Protein AF-A0A4R6UT74-F1 (afdb_monomer)

Foldseek 3Di:
DDKDWPDWAADPVDLQKIKTKIWDDDPPVVVVVVDDIDIFIWIGEQPLIAGPPVSHGDPPVVSVVVHCVVPPPVCVVSHPDPPD

Nearest PDB structures (foldseek):
  6yuf-assembly1_C  TM=4.196E-01  e=6.505E+00  Schizosaccharomyces pombe 972h-
  7w1m-assembly1_B  TM=4.154E-01  e=6.114E+00  Homo sapiens

Solvent-accessible surface area (backbone atoms only — not comparable to full-atom values): 4899 Å² total; per-residue (Å²): 110,47,80,41,86,75,45,76,46,58,34,90,89,43,62,77,26,37,34,40,30,35,38,42,36,53,37,74,70,44,40,75,74,67,48,64,72,46,77,49,53,35,40,28,49,80,91,54,43,19,28,73,92,75,66,44,70,52,55,72,73,53,42,58,52,51,38,54,49,66,71,26,79,88,44,46,87,58,50,63,76,81,83,125

pLDDT: mean 87.59, std 9.93, range [44.0, 96.5]

Radius of gyration: 13.97 Å; Cα contacts (8 Å, |Δi|>4): 132; chains: 1; bounding box: 34×27×38 Å

Mean predicted aligned error: 5.18 Å

Sequence (84 aa):
MRLEIMKVSPDRLDPECLLVTLRHSPGWWARLFGAREIVVTYKGHTESWYVPPSFRPAPTDIVKFLNRIADSHEFAHLRPQKRY

Secondary structure (DSSP, 8-state):
-EEEEEEEEE-SS-TT-EEEEEEEEPPHHHHHTT---EEEEEEEETTEEEETTTTEEPPHHHHHHHHHHHTSSTTGGGS-----

Structure (mmCIF, N/CA/C/O backbone):
data_AF-A0A4R6UT74-F1
#
_entry.id   AF-A0A4R6UT74-F1
#
loop_
_atom_site.group_PDB
_atom_site.id
_atom_site.type_symbol
_atom_site.label_atom_id
_atom_site.label_alt_id
_atom_site.label_comp_id
_atom_site.label_asym_id
_atom_site.label_entity_id
_atom_site.label_seq_id
_atom_site.pdbx_PDB_ins_code
_atom_site.Cartn_x
_atom_site.Cartn_y
_atom_site.Cartn_z
_atom_site.occupancy
_atom_site.B_iso_or_equiv
_atom_site.auth_seq_id
_atom_site.auth_comp_id
_atom_site.auth_asym_id
_atom_site.auth_atom_id
_atom_site.pdbx_PDB_model_num
ATOM 1 N N . MET A 1 1 ? 9.990 -9.944 -5.339 1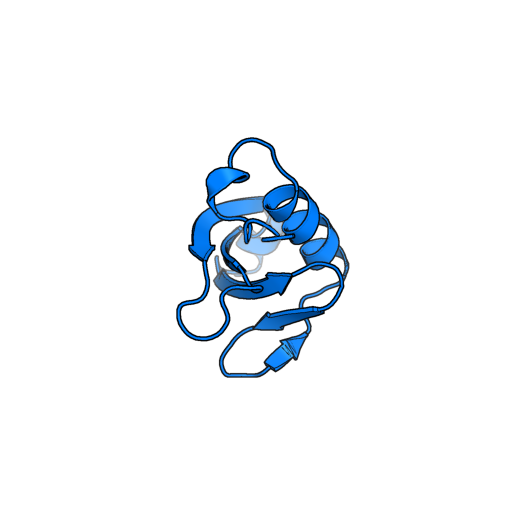.00 73.56 1 MET A N 1
ATOM 2 C CA . MET A 1 1 ? 9.639 -8.539 -5.638 1.00 73.56 1 MET A CA 1
ATOM 3 C C . MET A 1 1 ? 9.960 -7.721 -4.400 1.00 73.56 1 MET A C 1
ATOM 5 O O . MET A 1 1 ? 9.675 -8.209 -3.314 1.00 73.56 1 MET A O 1
ATOM 9 N N . ARG A 1 2 ? 10.602 -6.557 -4.532 1.00 85.06 2 ARG A N 1
ATOM 10 C CA . ARG A 1 2 ? 10.863 -5.657 -3.398 1.00 85.06 2 ARG A CA 1
ATOM 11 C C . ARG A 1 2 ? 9.834 -4.530 -3.432 1.00 85.06 2 ARG A C 1
ATOM 13 O O . ARG A 1 2 ? 9.592 -3.972 -4.499 1.00 85.06 2 ARG A O 1
ATOM 20 N N . LEU A 1 3 ? 9.235 -4.239 -2.283 1.00 89.75 3 LEU A N 1
ATOM 21 C CA . LEU A 1 3 ? 8.310 -3.126 -2.095 1.00 89.75 3 LEU A CA 1
ATOM 22 C C . LEU A 1 3 ? 9.015 -2.035 -1.297 1.00 89.75 3 LEU A C 1
ATOM 24 O O . LEU A 1 3 ? 9.649 -2.322 -0.281 1.00 89.75 3 LEU A O 1
ATOM 28 N N . GLU A 1 4 ? 8.904 -0.801 -1.762 1.00 91.81 4 GLU A N 1
ATOM 29 C CA . GLU A 1 4 ? 9.401 0.385 -1.071 1.00 91.81 4 GLU A CA 1
ATOM 30 C C . GLU A 1 4 ? 8.249 1.379 -0.913 1.00 91.81 4 GLU A C 1
ATOM 32 O O . GLU A 1 4 ? 7.530 1.669 -1.873 1.00 91.81 4 GLU A O 1
ATOM 37 N N . ILE A 1 5 ? 8.053 1.871 0.310 1.00 93.38 5 ILE A N 1
ATOM 38 C CA . ILE A 1 5 ? 7.034 2.876 0.612 1.00 93.38 5 ILE A CA 1
ATOM 39 C C . ILE A 1 5 ? 7.587 4.225 0.168 1.00 93.38 5 ILE A C 1
ATOM 41 O O . ILE A 1 5 ? 8.571 4.706 0.718 1.00 93.38 5 IL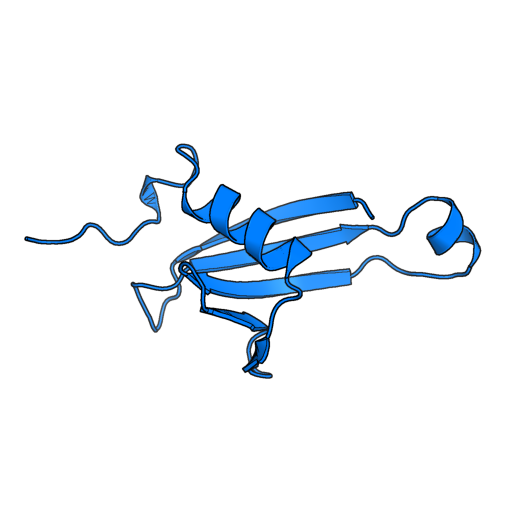E A O 1
ATOM 45 N N . MET A 1 6 ? 6.952 4.832 -0.831 1.00 93.88 6 MET A N 1
ATOM 46 C CA . MET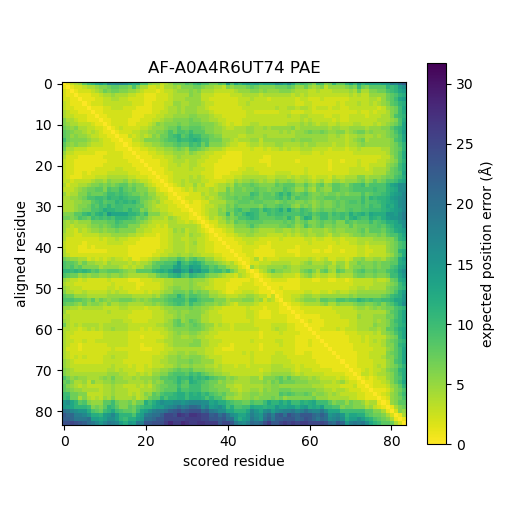 A 1 6 ? 7.360 6.140 -1.342 1.00 93.88 6 MET A CA 1
ATOM 47 C C . MET A 1 6 ? 6.659 7.282 -0.617 1.00 93.88 6 MET A C 1
ATOM 49 O O . MET A 1 6 ? 7.239 8.348 -0.422 1.00 93.88 6 MET A O 1
ATOM 53 N N . LYS A 1 7 ? 5.377 7.091 -0.297 1.00 94.00 7 LYS A N 1
ATOM 54 C CA . LYS A 1 7 ? 4.535 8.116 0.318 1.00 94.00 7 LYS A CA 1
ATOM 55 C C . LYS A 1 7 ? 3.321 7.479 0.976 1.00 94.00 7 LYS A C 1
ATOM 57 O O . LYS A 1 7 ? 2.715 6.581 0.396 1.00 94.00 7 LYS A O 1
ATOM 62 N N . VAL A 1 8 ? 2.934 8.017 2.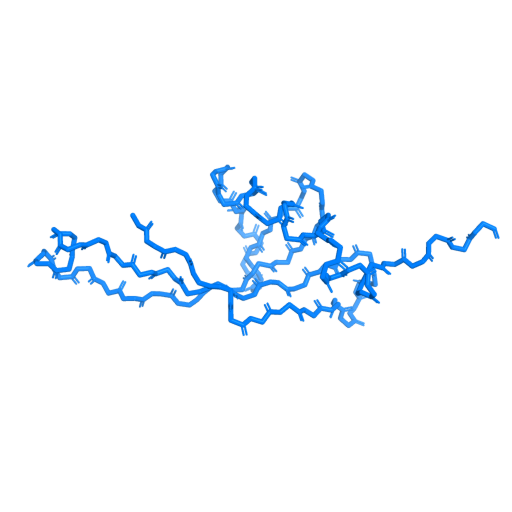124 1.00 93.69 8 VAL A N 1
ATOM 63 C CA . VAL A 1 8 ? 1.640 7.767 2.761 1.00 93.69 8 VAL A CA 1
ATOM 64 C C . VAL A 1 8 ? 0.996 9.122 3.033 1.00 93.69 8 VAL A C 1
ATOM 66 O O . VAL A 1 8 ? 1.660 10.044 3.503 1.00 93.69 8 VAL A O 1
ATOM 69 N N . SER A 1 9 ? -0.273 9.278 2.679 1.00 92.62 9 SER A N 1
ATOM 70 C CA . SER A 1 9 ? -1.033 10.507 2.924 1.00 92.62 9 SER A CA 1
ATOM 71 C C . SER A 1 9 ? -2.516 10.192 3.100 1.00 92.62 9 SER A C 1
ATOM 73 O O . SER A 1 9 ? -2.974 9.212 2.520 1.00 92.62 9 SER A O 1
ATOM 75 N N . PRO A 1 10 ? -3.281 11.008 3.837 1.00 91.31 10 PRO A N 1
ATOM 76 C CA . PRO A 1 10 ? -4.728 10.872 3.878 1.00 91.31 10 PRO A CA 1
ATOM 77 C C . PRO A 1 10 ? -5.309 11.226 2.508 1.00 91.31 10 PRO A C 1
ATOM 79 O O . PRO A 1 10 ? -4.744 12.061 1.783 1.00 91.31 10 PRO A O 1
ATOM 82 N N . ASP A 1 11 ? -6.418 10.595 2.136 1.00 89.81 11 AS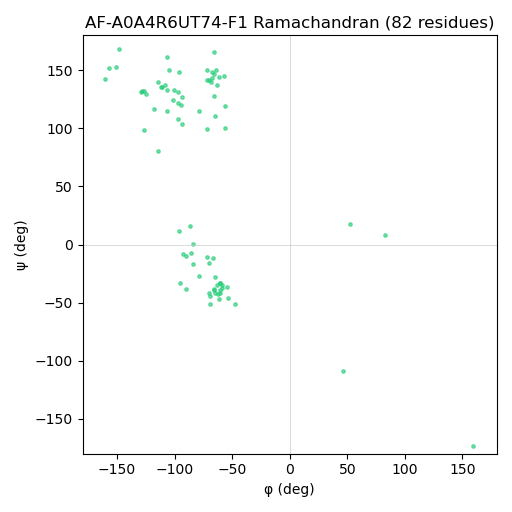P A N 1
ATOM 83 C CA . ASP A 1 11 ? -7.145 11.032 0.953 1.00 89.81 11 ASP A CA 1
ATOM 84 C C . ASP A 1 11 ? -7.855 12.367 1.225 1.00 89.81 11 ASP A C 1
ATOM 86 O O . ASP A 1 11 ? -8.351 12.637 2.317 1.00 89.81 11 ASP A O 1
ATOM 90 N N . ARG A 1 12 ? -7.862 13.248 0.220 1.00 86.62 12 ARG A N 1
ATOM 91 C CA . ARG A 1 12 ? -8.452 14.591 0.360 1.00 86.62 12 ARG A CA 1
ATOM 92 C C . ARG A 1 12 ? -9.972 14.578 0.261 1.00 86.62 12 ARG A C 1
ATOM 94 O O . ARG A 1 12 ? -10.610 15.500 0.755 1.00 86.62 12 ARG A O 1
ATOM 101 N N . LEU A 1 13 ? -10.520 13.593 -0.447 1.00 86.56 13 LEU A N 1
ATOM 102 C CA . LEU A 1 13 ? -11.953 13.476 -0.711 1.00 86.56 13 LEU A CA 1
ATOM 103 C C . LEU A 1 13 ? -12.637 12.565 0.305 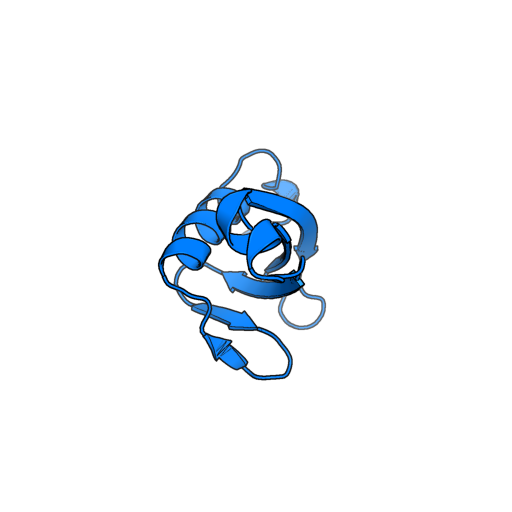1.00 86.56 13 LEU A C 1
ATOM 105 O O . LEU A 1 13 ? -13.792 12.794 0.643 1.00 86.56 13 LEU A O 1
ATOM 109 N N . ASP A 1 14 ? -11.918 11.553 0.781 1.00 85.44 14 ASP A N 1
ATOM 110 C CA . ASP A 1 14 ? -12.404 10.586 1.750 1.00 85.44 14 ASP A CA 1
ATOM 111 C C . ASP A 1 14 ? -11.445 10.512 2.952 1.00 85.44 14 ASP A C 1
ATOM 113 O O . ASP A 1 14 ? -10.419 9.833 2.878 1.00 85.44 14 ASP A O 1
ATOM 117 N N . PRO A 1 15 ? -11.746 11.206 4.063 1.00 82.12 15 PRO A N 1
ATOM 118 C CA . PRO A 1 15 ? -10.867 11.250 5.228 1.00 82.12 15 PRO A CA 1
ATOM 119 C C . PRO A 1 15 ? -10.731 9.895 5.938 1.00 82.12 15 PRO A C 1
ATOM 121 O O . PRO A 1 15 ? -9.855 9.754 6.792 1.00 82.12 15 PRO A O 1
ATOM 124 N N . GLU A 1 16 ? -11.567 8.905 5.607 1.00 84.44 16 GLU A N 1
ATOM 125 C CA . GLU A 1 16 ? -11.437 7.544 6.132 1.00 84.44 16 GLU A CA 1
ATOM 126 C C . GLU A 1 16 ? -10.427 6.700 5.341 1.00 84.44 16 GLU A C 1
ATOM 128 O O . GLU A 1 16 ? -9.942 5.682 5.839 1.00 84.44 16 GLU A O 1
ATOM 133 N N . CYS A 1 17 ? -10.068 7.135 4.131 1.00 89.25 17 CYS A N 1
ATOM 134 C CA . CYS A 1 17 ? -9.130 6.446 3.258 1.00 89.25 17 CYS A CA 1
ATOM 135 C C . CYS A 1 17 ? -7.704 7.000 3.365 1.00 89.25 17 CYS A C 1
ATOM 137 O O . CYS A 1 17 ? -7.459 8.202 3.500 1.00 89.25 17 CYS A O 1
ATOM 139 N N . LEU A 1 18 ? -6.735 6.109 3.165 1.00 92.25 18 LEU A N 1
ATOM 140 C CA . LEU A 1 18 ? -5.337 6.460 2.960 1.00 92.25 18 LEU A CA 1
ATOM 141 C C . LEU A 1 18 ? -4.948 6.298 1.491 1.00 92.25 18 LEU A C 1
ATOM 143 O O . LEU A 1 18 ? -5.457 5.441 0.768 1.00 92.25 18 LEU A O 1
ATOM 147 N N . LEU A 1 19 ? -3.986 7.112 1.074 1.00 94.69 19 LEU A N 1
ATOM 148 C CA . LEU A 1 19 ? -3.252 7.008 -0.176 1.00 94.69 19 LEU A CA 1
ATOM 149 C C . LEU A 1 19 ? -1.838 6.519 0.130 1.00 94.69 19 LEU A C 1
ATOM 151 O O . LEU A 1 19 ? -1.054 7.227 0.768 1.00 94.69 19 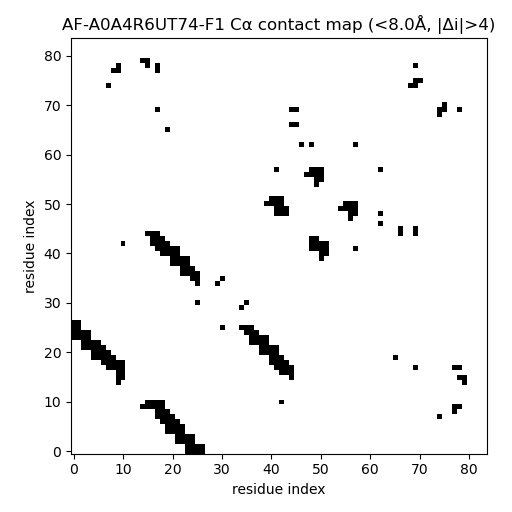LEU A O 1
ATOM 155 N N . VAL A 1 20 ? -1.501 5.327 -0.353 1.00 95.12 20 VAL A N 1
ATOM 156 C CA . VAL A 1 20 ? -0.185 4.709 -0.176 1.00 95.12 20 VAL A CA 1
ATOM 157 C C . VAL A 1 20 ? 0.461 4.514 -1.540 1.00 95.12 20 VAL A C 1
ATOM 159 O O . VAL A 1 20 ? -0.030 3.748 -2.366 1.00 95.12 20 VAL A O 1
ATOM 162 N N . THR A 1 21 ? 1.581 5.187 -1.784 1.00 96.38 21 THR A N 1
ATOM 163 C CA . THR A 1 21 ? 2.368 5.022 -3.009 1.00 96.38 21 THR A CA 1
ATOM 164 C C . THR A 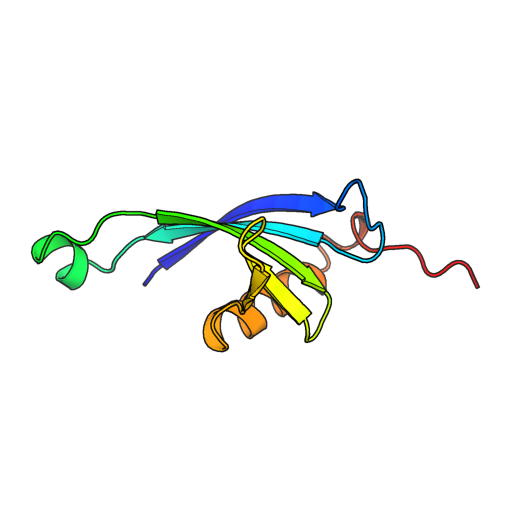1 21 ? 3.516 4.062 -2.754 1.00 96.38 21 THR A C 1
ATOM 166 O O . THR A 1 21 ? 4.369 4.321 -1.904 1.00 96.38 21 THR A O 1
ATOM 169 N N . LEU A 1 22 ? 3.556 2.977 -3.522 1.00 95.62 22 LEU A N 1
ATOM 170 C CA . LEU A 1 22 ? 4.587 1.950 -3.454 1.00 95.62 22 LEU A CA 1
ATOM 171 C C . LEU A 1 22 ? 5.407 1.923 -4.743 1.00 95.62 22 LEU A C 1
ATOM 173 O O . LEU A 1 22 ? 4.858 2.002 -5.845 1.00 95.62 22 LEU A O 1
ATOM 177 N N . ARG A 1 23 ? 6.721 1.745 -4.611 1.00 94.62 23 ARG A N 1
ATOM 178 C CA . ARG A 1 23 ? 7.593 1.337 -5.715 1.00 94.62 23 ARG A CA 1
ATOM 179 C C . ARG A 1 23 ? 7.749 -0.182 -5.680 1.00 94.62 23 ARG A C 1
ATOM 181 O O . ARG A 1 23 ? 8.224 -0.756 -4.701 1.00 94.62 23 ARG A O 1
ATOM 188 N N . HIS A 1 24 ? 7.339 -0.821 -6.766 1.00 92.94 24 HIS A N 1
ATOM 189 C CA . HIS A 1 24 ? 7.496 -2.243 -7.025 1.00 92.94 24 HIS A CA 1
ATOM 190 C C . HIS A 1 24 ? 8.779 -2.450 -7.825 1.00 92.94 24 HIS A C 1
ATOM 192 O O . HIS A 1 24 ? 8.812 -2.201 -9.032 1.00 92.94 24 HIS A O 1
ATOM 198 N N . SER A 1 25 ? 9.832 -2.919 -7.160 1.00 91.38 25 SER A N 1
ATOM 199 C CA . SER A 1 25 ? 11.077 -3.283 -7.832 1.00 91.38 25 SER A CA 1
ATOM 200 C C . SER A 1 25 ? 11.081 -4.781 -8.164 1.00 91.38 25 SER A C 1
ATOM 202 O O . SER A 1 25 ? 10.869 -5.627 -7.276 1.00 91.38 25 SER A O 1
ATOM 204 N N . PRO A 1 26 ? 11.334 -5.148 -9.432 1.00 88.62 26 PRO A N 1
ATOM 205 C CA . PRO A 1 26 ? 11.458 -6.539 -9.824 1.00 88.62 26 PRO A CA 1
ATOM 206 C C . PRO A 1 26 ? 12.667 -7.167 -9.125 1.00 88.62 26 PRO A C 1
ATOM 208 O O . PRO A 1 26 ? 13.654 -6.502 -8.807 1.00 88.62 26 PRO A O 1
ATOM 211 N N . GLY A 1 27 ? 12.582 -8.472 -8.861 1.00 88.62 27 GLY A N 1
ATOM 212 C CA . GLY A 1 27 ? 13.744 -9.227 -8.390 1.00 88.62 27 GLY A CA 1
ATOM 213 C C . GLY A 1 27 ? 14.828 -9.305 -9.468 1.00 88.62 27 GLY A C 1
ATOM 214 O O . GLY A 1 27 ? 14.555 -9.054 -10.640 1.00 88.62 27 GLY A O 1
ATOM 215 N N . TRP A 1 28 ? 16.038 -9.708 -9.075 1.00 85.44 28 TRP A N 1
ATOM 216 C CA . TRP A 1 28 ? 17.190 -9.846 -9.977 1.00 85.44 28 TRP A CA 1
ATOM 217 C C . TRP A 1 28 ? 16.857 -10.607 -11.271 1.00 85.44 28 TRP A C 1
ATOM 219 O O . TRP A 1 28 ? 17.051 -10.084 -12.365 1.00 85.44 28 TRP A O 1
ATOM 229 N N . TRP A 1 29 ? 16.250 -11.791 -11.143 1.00 88.56 29 TRP A N 1
ATOM 230 C CA . TRP A 1 29 ? 15.824 -12.610 -12.280 1.00 88.56 29 TRP A CA 1
ATOM 231 C C . TRP A 1 29 ? 14.793 -11.910 -13.169 1.00 88.56 29 TRP A C 1
ATOM 233 O O . TRP A 1 29 ? 14.956 -11.862 -14.379 1.00 88.56 29 TRP A O 1
ATOM 243 N N . ALA A 1 30 ? 13.759 -11.301 -12.587 1.00 87.06 30 ALA A N 1
ATOM 244 C CA . ALA A 1 30 ? 12.737 -10.596 -13.362 1.00 87.06 30 ALA A CA 1
ATOM 245 C C . ALA A 1 30 ? 13.319 -9.393 -14.127 1.00 87.06 30 ALA A C 1
ATOM 247 O O . ALA A 1 30 ? 12.914 -9.130 -15.256 1.00 87.06 30 ALA A O 1
ATOM 248 N N . ARG A 1 31 ? 14.305 -8.698 -13.545 1.00 86.31 31 ARG A N 1
ATOM 249 C CA . ARG A 1 31 ? 15.020 -7.599 -14.207 1.00 86.31 31 ARG A CA 1
ATOM 250 C C . ARG A 1 31 ? 15.838 -8.093 -15.405 1.00 86.31 31 ARG A C 1
ATOM 252 O O . ARG A 1 31 ? 15.841 -7.424 -16.433 1.00 86.31 31 ARG A O 1
ATOM 259 N N . LEU A 1 32 ? 16.470 -9.267 -15.300 1.00 87.56 32 LEU A N 1
ATOM 260 C CA . LEU A 1 32 ? 17.171 -9.906 -16.424 1.00 87.56 32 LEU A CA 1
ATOM 261 C C . LEU A 1 32 ? 16.224 -10.221 -17.594 1.00 87.56 32 LEU A C 1
ATOM 263 O O . LEU A 1 32 ? 16.620 -10.084 -18.745 1.00 87.56 32 LEU A O 1
ATOM 267 N N . PHE A 1 33 ? 14.962 -10.556 -17.312 1.00 90.06 33 PHE A N 1
ATOM 268 C CA . PHE A 1 33 ? 13.918 -10.757 -18.327 1.00 90.06 33 PHE A CA 1
ATOM 269 C C . PHE A 1 33 ? 13.190 -9.462 -18.741 1.00 90.06 33 PHE A C 1
ATOM 271 O O . PHE A 1 33 ? 12.119 -9.513 -19.342 1.00 90.06 33 PHE A O 1
ATOM 278 N N . GLY A 1 34 ? 13.747 -8.289 -18.426 1.00 86.94 34 GLY A N 1
ATOM 279 C CA . GLY A 1 34 ? 13.228 -6.998 -18.885 1.00 86.94 34 GLY A CA 1
ATOM 280 C C . GLY A 1 34 ? 12.076 -6.417 -18.060 1.00 86.94 34 GLY A C 1
ATOM 281 O O . GLY A 1 34 ? 11.515 -5.391 -18.454 1.00 86.94 34 GLY A O 1
ATOM 282 N N . ALA A 1 35 ? 11.724 -7.006 -16.911 1.00 88.62 35 ALA A N 1
ATOM 283 C CA . ALA A 1 35 ? 10.749 -6.393 -16.013 1.00 88.62 35 ALA A CA 1
ATOM 284 C C . ALA A 1 35 ? 11.278 -5.053 -15.480 1.00 88.62 35 ALA A C 1
ATOM 286 O O . ALA A 1 35 ? 12.445 -4.927 -15.094 1.00 88.62 35 ALA A O 1
ATOM 287 N N . ARG A 1 36 ? 10.397 -4.053 -15.438 1.00 89.31 36 ARG A N 1
ATOM 288 C CA . ARG A 1 36 ? 10.713 -2.692 -14.992 1.00 89.31 36 ARG A CA 1
ATOM 289 C C . ARG A 1 36 ? 10.131 -2.406 -13.620 1.00 89.31 36 ARG A C 1
ATOM 291 O O . ARG A 1 36 ? 9.225 -3.090 -13.153 1.00 89.31 36 ARG A O 1
ATOM 298 N N . GLU A 1 37 ? 10.683 -1.381 -12.987 1.00 91.25 37 GLU A N 1
ATOM 299 C CA . GLU A 1 37 ? 10.117 -0.824 -11.767 1.00 91.25 37 GLU A CA 1
ATOM 300 C C . GLU A 1 37 ? 8.798 -0.128 -12.076 1.00 91.25 37 GLU A C 1
ATOM 302 O O . GLU A 1 37 ? 8.665 0.545 -13.101 1.00 91.25 37 GLU A O 1
ATOM 307 N N . ILE A 1 38 ? 7.823 -0.304 -11.190 1.00 93.44 38 ILE A N 1
ATOM 308 C CA . ILE A 1 38 ? 6.495 0.285 -11.342 1.00 93.44 38 ILE A CA 1
ATOM 309 C C . ILE A 1 38 ? 6.161 1.027 -10.058 1.00 93.44 38 ILE A C 1
ATOM 311 O O . ILE A 1 38 ? 6.318 0.490 -8.965 1.00 93.44 38 ILE A O 1
ATOM 315 N N . VAL A 1 39 ? 5.692 2.263 -10.186 1.00 94.81 39 VAL A N 1
ATOM 316 C CA . VAL A 1 39 ? 5.167 3.038 -9.061 1.00 94.81 39 VAL A CA 1
ATOM 317 C C . VAL A 1 39 ? 3.649 2.980 -9.120 1.00 94.81 39 VAL A C 1
ATOM 319 O O . VAL A 1 39 ? 3.061 3.323 -10.144 1.00 94.81 39 VAL A O 1
ATOM 322 N N . VAL A 1 40 ? 3.022 2.526 -8.038 1.00 95.44 40 VAL A N 1
ATOM 323 C CA . VAL A 1 40 ? 1.566 2.388 -7.942 1.00 95.44 40 VAL A CA 1
ATOM 324 C C . VAL A 1 40 ? 1.084 3.070 -6.673 1.00 95.44 40 VAL A C 1
ATOM 326 O O . VAL A 1 40 ? 1.629 2.843 -5.595 1.00 95.44 40 VAL A O 1
ATOM 329 N N . THR A 1 41 ? 0.053 3.899 -6.802 1.00 96.50 41 THR A N 1
ATOM 330 C CA . THR A 1 41 ? -0.675 4.450 -5.659 1.00 96.50 41 THR A CA 1
ATOM 331 C C . THR A 1 41 ? -1.914 3.609 -5.410 1.00 96.50 41 THR A C 1
ATOM 333 O O . THR A 1 41 ? -2.676 3.338 -6.334 1.00 96.50 41 THR A O 1
ATOM 336 N N . TYR A 1 42 ? -2.112 3.216 -4.159 1.00 95.88 42 TYR A N 1
ATOM 337 C CA . TYR A 1 42 ? -3.294 2.521 -3.679 1.00 95.88 42 TYR A CA 1
ATOM 338 C C . TYR A 1 42 ? -4.106 3.470 -2.806 1.00 95.88 42 TYR A C 1
ATOM 340 O O . TYR A 1 42 ? -3.539 4.195 -1.989 1.00 95.88 42 TYR A O 1
ATOM 348 N N . LYS A 1 43 ? -5.423 3.457 -2.986 1.00 94.94 43 LYS A N 1
ATOM 349 C CA . LYS A 1 43 ? -6.391 4.143 -2.136 1.00 94.94 43 LYS A CA 1
ATOM 350 C C . LYS A 1 43 ? -7.201 3.102 -1.380 1.00 94.94 43 LYS A C 1
ATOM 352 O O . LYS A 1 43 ? -7.641 2.125 -1.988 1.00 94.94 43 LYS A O 1
ATOM 357 N N . GLY A 1 44 ? -7.402 3.313 -0.088 1.00 93.12 44 GLY A N 1
ATOM 358 C CA . GLY A 1 44 ? -8.254 2.438 0.698 1.00 93.12 44 GLY A CA 1
ATOM 359 C C . GLY A 1 44 ? -7.995 2.488 2.189 1.00 93.12 44 GLY A C 1
ATOM 360 O O . GLY A 1 44 ? -7.208 3.293 2.688 1.00 93.12 44 GLY A O 1
ATOM 361 N N . HIS A 1 45 ? -8.682 1.590 2.879 1.00 85.75 45 HIS A N 1
ATOM 362 C CA . HIS A 1 45 ? -8.507 1.287 4.289 1.00 85.75 45 HIS A CA 1
ATOM 363 C C . HIS A 1 45 ? -9.036 -0.137 4.537 1.00 85.75 45 HIS A C 1
ATOM 365 O O . HIS A 1 45 ? -9.895 -0.615 3.790 1.00 85.75 45 HIS A O 1
ATOM 371 N N . THR A 1 46 ? -8.488 -0.825 5.543 1.00 84.69 46 THR A N 1
ATOM 372 C CA . THR A 1 46 ? -8.840 -2.209 5.923 1.00 84.69 46 THR A CA 1
ATOM 373 C C . THR A 1 46 ? -8.925 -3.191 4.741 1.00 84.69 46 THR A C 1
ATOM 375 O O . THR A 1 46 ? -7.913 -3.595 4.172 1.00 84.69 46 THR A O 1
ATOM 378 N N . GLU A 1 47 ? -10.117 -3.641 4.367 1.00 79.81 47 GLU A N 1
ATOM 379 C CA . GLU A 1 47 ? -10.308 -4.698 3.367 1.00 79.81 47 GLU A CA 1
ATOM 380 C C . GLU A 1 47 ? -10.503 -4.150 1.949 1.00 79.81 47 GLU A C 1
ATOM 382 O O . GLU A 1 47 ? -10.477 -4.907 0.980 1.00 79.81 47 GLU A O 1
ATOM 387 N N . SER A 1 48 ? -10.653 -2.831 1.805 1.00 89.69 48 SER A N 1
ATOM 388 C CA . SER A 1 48 ? -11.027 -2.191 0.543 1.00 89.69 48 SER A CA 1
ATOM 389 C C . SER A 1 48 ? -9.897 -1.321 0.004 1.00 89.69 48 SER A C 1
ATOM 391 O O . SER A 1 48 ? -9.911 -0.103 0.157 1.00 89.69 48 SER A O 1
ATOM 393 N N . TRP A 1 49 ? -8.919 -1.951 -0.654 1.00 94.75 49 TRP A N 1
ATOM 394 C CA . TRP A 1 49 ? -7.817 -1.264 -1.337 1.00 94.75 49 TRP A CA 1
ATOM 395 C C . TRP A 1 49 ? -7.908 -1.409 -2.852 1.00 94.75 49 TRP A C 1
ATOM 397 O O . TRP A 1 49 ? -8.103 -2.508 -3.377 1.00 94.75 49 TRP A O 1
ATOM 407 N N . TYR A 1 50 ? -7.696 -0.309 -3.569 1.00 95.25 50 TYR A N 1
ATOM 408 C CA . TYR A 1 50 ? -7.746 -0.273 -5.029 1.00 95.25 50 TYR A CA 1
ATOM 409 C C . TYR A 1 50 ? -6.785 0.758 -5.627 1.00 95.25 50 TYR A C 1
ATOM 411 O O . TYR A 1 50 ? -6.238 1.609 -4.930 1.00 95.25 50 TYR A O 1
ATOM 419 N N . VAL A 1 51 ? -6.584 0.695 -6.943 1.00 95.50 51 VAL A N 1
ATOM 420 C CA . VAL A 1 51 ? -5.742 1.623 -7.706 1.00 95.50 51 VAL A CA 1
ATOM 421 C C . VAL A 1 51 ? -6.608 2.718 -8.347 1.00 95.50 51 VAL A C 1
ATOM 423 O O . VAL A 1 51 ? -7.326 2.435 -9.317 1.00 95.50 51 VAL A O 1
ATOM 426 N N . PRO A 1 52 ? -6.571 3.972 -7.861 1.00 91.62 52 PRO A N 1
ATOM 427 C CA . PRO A 1 52 ? -7.249 5.090 -8.510 1.00 91.62 52 PRO A CA 1
ATOM 428 C C . PRO A 1 52 ? -6.543 5.501 -9.821 1.00 91.62 52 PRO A C 1
ATOM 430 O O . PRO A 1 52 ? -5.328 5.348 -9.938 1.00 91.62 52 PRO A O 1
ATOM 433 N N . PRO A 1 53 ? -7.271 6.031 -10.824 1.00 90.06 53 PRO A N 1
ATOM 434 C CA . PRO A 1 53 ? -8.730 6.177 -10.898 1.00 90.06 53 PRO A CA 1
ATOM 435 C C . PRO A 1 53 ? -9.440 4.903 -11.393 1.00 90.06 53 PRO A C 1
ATOM 437 O O . PRO A 1 53 ? -10.652 4.893 -11.540 1.00 90.06 53 PRO A O 1
ATOM 440 N N . SER A 1 54 ? -8.695 3.833 -11.686 1.00 87.88 54 SER A N 1
ATOM 441 C CA . SER A 1 54 ? -9.219 2.628 -12.344 1.00 87.88 54 SER A CA 1
ATOM 442 C C . SER A 1 54 ? -10.122 1.746 -11.473 1.00 87.88 54 SER A C 1
ATOM 444 O O . SER A 1 54 ? -10.703 0.798 -11.991 1.00 87.88 54 SER A O 1
ATOM 446 N N . PHE A 1 55 ? -10.182 2.001 -10.159 1.00 89.75 55 PHE A N 1
ATOM 447 C CA . PHE A 1 55 ? -10.859 1.172 -9.149 1.00 89.75 55 PHE A CA 1
ATOM 448 C C . PHE A 1 55 ? -10.464 -0.315 -9.172 1.00 89.75 55 PHE A C 1
ATOM 450 O O . PHE A 1 55 ? -11.141 -1.157 -8.589 1.00 89.75 55 PHE A O 1
ATOM 457 N N . ARG A 1 56 ? -9.337 -0.658 -9.810 1.00 94.31 56 ARG A N 1
ATOM 458 C CA . ARG A 1 56 ? -8.835 -2.031 -9.848 1.00 94.31 56 ARG A CA 1
ATOM 459 C C . ARG A 1 56 ? -8.434 -2.460 -8.434 1.00 94.31 56 ARG A C 1
ATOM 461 O O . ARG A 1 56 ? -7.629 -1.748 -7.830 1.00 94.31 56 ARG A O 1
ATOM 468 N N . PRO A 1 57 ? -8.923 -3.600 -7.919 1.00 94.69 57 PRO A N 1
ATOM 469 C CA . PRO A 1 57 ? -8.579 -4.051 -6.578 1.00 94.69 57 PRO A CA 1
ATOM 470 C C . PRO A 1 57 ? -7.076 -4.309 -6.453 1.00 94.69 57 PRO A C 1
ATOM 472 O O . PRO A 1 57 ? -6.423 -4.771 -7.396 1.00 94.69 57 PRO A O 1
ATOM 475 N N . ALA A 1 58 ? -6.525 -3.998 -5.283 1.00 93.75 58 ALA A N 1
ATOM 476 C CA . ALA A 1 58 ? -5.145 -4.323 -4.965 1.00 93.75 58 ALA A CA 1
ATOM 477 C C . ALA A 1 58 ? -4.974 -5.853 -4.844 1.00 93.75 58 ALA A C 1
ATOM 479 O O . ALA A 1 58 ? -5.859 -6.530 -4.314 1.00 93.75 58 ALA A O 1
ATOM 480 N N . PRO A 1 59 ? -3.840 -6.419 -5.291 1.00 92.25 59 PRO A N 1
ATOM 481 C CA . PRO A 1 59 ? -3.529 -7.829 -5.063 1.00 92.25 59 PRO A CA 1
ATOM 482 C C . PRO A 1 59 ? -3.522 -8.185 -3.568 1.00 92.25 59 PRO A C 1
ATOM 484 O O . PRO A 1 59 ? -3.099 -7.383 -2.736 1.00 92.25 59 PRO A O 1
ATOM 487 N N . THR A 1 60 ? -3.961 -9.392 -3.203 1.00 90.81 60 THR A N 1
ATOM 488 C CA . THR A 1 60 ? -4.136 -9.809 -1.796 1.00 90.81 60 THR A CA 1
ATOM 489 C C . THR A 1 60 ? -2.849 -9.736 -0.963 1.00 90.81 60 THR A C 1
ATOM 491 O O . THR A 1 60 ? -2.888 -9.423 0.228 1.00 90.81 60 THR A O 1
ATOM 494 N N . ASP A 1 61 ? -1.697 -10.020 -1.566 1.00 87.94 61 ASP A N 1
ATOM 495 C CA . ASP A 1 61 ? -0.381 -9.882 -0.937 1.00 87.94 61 ASP A CA 1
ATOM 496 C C . ASP A 1 61 ? -0.042 -8.415 -0.636 1.00 87.94 61 ASP A C 1
ATOM 498 O O . ASP A 1 61 ? 0.471 -8.106 0.443 1.00 87.94 61 ASP A O 1
ATOM 502 N N . ILE A 1 62 ? -0.410 -7.510 -1.543 1.00 92.31 62 ILE A N 1
ATOM 503 C CA . ILE A 1 62 ? -0.264 -6.066 -1.362 1.00 92.31 62 ILE A CA 1
ATOM 504 C C . ILE A 1 62 ? -1.236 -5.543 -0.304 1.00 92.31 62 ILE A C 1
ATOM 506 O O . ILE A 1 62 ? -0.812 -4.777 0.554 1.00 92.31 62 ILE A O 1
ATOM 510 N N . VAL A 1 63 ? -2.492 -5.999 -0.280 1.00 93.00 63 VAL A N 1
ATOM 511 C CA . VAL A 1 63 ? -3.485 -5.612 0.746 1.00 93.00 63 VAL A CA 1
ATOM 512 C C . VAL A 1 63 ? -2.950 -5.851 2.160 1.00 93.00 63 VAL A C 1
ATOM 514 O O . VAL A 1 63 ? -3.015 -4.966 3.010 1.00 93.00 63 VAL A O 1
ATOM 517 N N . LYS A 1 64 ? -2.343 -7.017 2.413 1.00 91.06 64 LYS A N 1
ATOM 518 C CA . LYS A 1 64 ? -1.738 -7.323 3.722 1.00 91.06 64 LYS A CA 1
ATOM 519 C C . LYS A 1 64 ? -0.626 -6.339 4.088 1.00 91.06 64 LYS A C 1
ATOM 521 O O . LYS A 1 64 ? -0.499 -5.965 5.252 1.00 91.06 64 LYS A O 1
ATOM 526 N N . PHE A 1 65 ? 0.187 -5.940 3.114 1.00 91.69 65 PHE A N 1
ATOM 527 C CA . PHE A 1 65 ? 1.250 -4.960 3.319 1.00 91.69 65 PHE A CA 1
ATOM 528 C C . PHE A 1 65 ? 0.687 -3.556 3.574 1.00 91.69 65 PHE A C 1
ATOM 530 O O . PHE A 1 65 ? 1.112 -2.897 4.518 1.00 91.69 65 PHE A O 1
ATOM 537 N N . LEU A 1 66 ? -0.315 -3.137 2.798 1.00 93.50 66 LEU A N 1
ATOM 538 C CA . LEU A 1 66 ? -1.007 -1.857 2.956 1.00 93.50 66 LEU A CA 1
ATOM 539 C C . LEU A 1 66 ? -1.677 -1.733 4.328 1.00 93.50 66 LEU A C 1
ATOM 541 O O . LEU A 1 66 ? -1.534 -0.700 4.973 1.00 93.50 66 LEU A O 1
ATOM 545 N N . ASN A 1 67 ? -2.312 -2.796 4.824 1.00 91.56 67 ASN A N 1
ATOM 546 C CA . ASN A 1 67 ? -2.896 -2.798 6.167 1.00 91.56 67 ASN A CA 1
ATOM 547 C C . ASN A 1 67 ? -1.840 -2.662 7.260 1.00 91.56 67 ASN A C 1
ATOM 549 O O . ASN A 1 67 ? -2.004 -1.858 8.166 1.00 91.56 67 ASN A O 1
ATOM 553 N N . ARG A 1 68 ? -0.695 -3.344 7.137 1.00 90.50 68 ARG A N 1
ATOM 554 C CA . ARG A 1 68 ? 0.414 -3.154 8.088 1.00 90.50 68 ARG A CA 1
ATOM 555 C C . ARG A 1 68 ? 0.944 -1.722 8.103 1.00 90.50 68 ARG A C 1
ATOM 557 O O . ARG A 1 68 ? 1.384 -1.270 9.152 1.00 90.50 68 ARG A O 1
ATOM 564 N N . ILE A 1 69 ? 0.925 -1.030 6.961 1.00 89.94 69 ILE A N 1
ATOM 565 C CA . ILE A 1 69 ? 1.269 0.396 6.879 1.00 89.94 69 ILE A CA 1
ATOM 566 C C . ILE A 1 69 ? 0.190 1.226 7.572 1.00 89.94 69 ILE A C 1
ATOM 568 O O . ILE A 1 69 ? 0.515 2.036 8.432 1.00 89.94 69 ILE A O 1
ATOM 572 N N . ALA A 1 70 ? -1.081 1.013 7.234 1.00 88.38 70 ALA A N 1
ATOM 573 C CA . ALA A 1 70 ? -2.198 1.757 7.810 1.00 88.38 70 ALA A CA 1
ATOM 574 C C . ALA A 1 70 ? -2.285 1.609 9.343 1.00 88.38 70 ALA A C 1
ATOM 576 O O . ALA A 1 70 ? -2.555 2.582 10.046 1.00 88.38 70 ALA A O 1
ATOM 577 N N . ASP A 1 71 ? -1.992 0.415 9.858 1.00 88.12 71 ASP A N 1
ATOM 578 C CA . ASP A 1 71 ? -2.024 0.094 11.288 1.00 88.12 71 ASP A CA 1
ATOM 579 C C . ASP A 1 71 ? -0.720 0.436 12.022 1.00 88.12 71 ASP A C 1
ATOM 581 O O . ASP A 1 71 ? -0.653 0.343 13.253 1.00 88.12 71 ASP A O 1
ATOM 585 N N . SER A 1 72 ? 0.327 0.829 11.291 1.00 88.62 72 SER A N 1
ATOM 586 C CA . SER A 1 72 ? 1.634 1.105 11.877 1.00 88.62 72 SER A CA 1
ATOM 587 C C . SER A 1 72 ? 1.579 2.325 12.805 1.00 88.62 72 SER A C 1
ATOM 589 O O . SER A 1 72 ? 0.861 3.303 12.576 1.00 88.62 72 SER A O 1
ATOM 591 N N . HIS A 1 73 ? 2.385 2.294 13.868 1.00 85.06 73 HIS A N 1
ATOM 592 C CA . HIS A 1 73 ? 2.500 3.435 14.775 1.00 85.06 73 HIS A CA 1
ATOM 593 C C . HIS A 1 73 ? 3.121 4.663 14.080 1.00 85.06 73 HIS A C 1
ATOM 595 O O . HIS A 1 73 ? 2.825 5.799 14.444 1.00 85.06 73 HIS A O 1
ATOM 601 N N . GLU A 1 74 ? 3.955 4.453 13.060 1.00 86.75 74 GLU A N 1
ATOM 602 C CA . GLU A 1 74 ? 4.601 5.524 12.292 1.00 86.75 74 GLU A CA 1
ATOM 603 C C . GLU A 1 74 ? 3.566 6.400 11.571 1.00 86.75 74 GLU A C 1
ATOM 605 O O . GLU A 1 74 ? 3.626 7.629 11.636 1.00 86.75 74 GLU A O 1
ATOM 610 N N . PHE A 1 75 ? 2.547 5.778 10.974 1.00 84.12 75 PHE A N 1
ATOM 611 C CA . PHE A 1 75 ? 1.490 6.473 10.228 1.00 84.12 75 PHE A CA 1
ATOM 612 C C . PHE A 1 75 ? 0.235 6.728 11.066 1.00 84.12 75 PHE A C 1
ATOM 614 O O . PHE A 1 75 ? -0.790 7.164 10.544 1.00 84.12 75 PHE A O 1
ATOM 621 N N . ALA A 1 76 ? 0.319 6.527 12.384 1.00 82.69 76 ALA A N 1
ATOM 622 C CA . ALA A 1 76 ? -0.809 6.656 13.295 1.00 82.69 76 ALA A CA 1
ATOM 623 C C . ALA A 1 76 ? -1.522 8.010 13.209 1.00 82.69 76 ALA A C 1
ATOM 625 O O . ALA A 1 76 ? -2.742 8.070 13.327 1.00 82.69 76 ALA A O 1
ATOM 626 N N . HIS A 1 77 ? -0.747 9.072 13.000 1.00 82.44 77 HIS A N 1
ATOM 627 C CA . HIS A 1 77 ? -1.197 10.457 12.906 1.00 82.44 77 HIS A CA 1
ATOM 628 C C . HIS A 1 77 ? -2.004 10.760 11.634 1.00 82.44 77 HIS A C 1
ATOM 630 O O . HIS A 1 77 ? -2.675 11.786 11.572 1.00 82.44 77 HIS A O 1
ATOM 636 N N . LEU A 1 78 ? -1.936 9.884 10.626 1.00 80.81 78 LEU A N 1
ATOM 637 C CA . LEU A 1 78 ? -2.700 9.996 9.382 1.00 80.81 78 LEU A CA 1
ATOM 638 C C . LEU A 1 78 ? -4.055 9.293 9.467 1.00 80.81 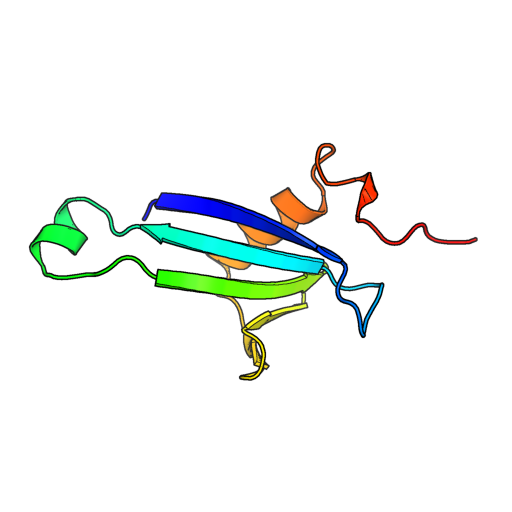78 LEU A C 1
ATOM 640 O O . LEU A 1 78 ? -4.872 9.446 8.562 1.00 80.81 78 LEU A O 1
ATOM 644 N N . ARG A 1 79 ? -4.292 8.513 10.529 1.00 72.75 79 ARG A N 1
ATOM 645 C CA . ARG A 1 79 ? -5.560 7.815 10.724 1.00 72.75 79 ARG A CA 1
ATOM 646 C C . ARG A 1 79 ? -6.665 8.819 11.059 1.00 72.75 79 ARG A C 1
ATOM 648 O O . ARG A 1 79 ? -6.418 9.744 11.840 1.00 72.75 79 ARG A O 1
ATOM 655 N N . PRO A 1 80 ? -7.889 8.618 10.546 1.00 63.34 80 PRO A N 1
ATOM 656 C CA . PRO A 1 80 ? -9.040 9.378 11.010 1.00 63.34 80 PRO A CA 1
ATOM 657 C C . PRO A 1 80 ? -9.168 9.195 12.528 1.00 63.34 80 PRO A C 1
ATOM 659 O O . PRO A 1 80 ? -9.325 8.078 13.027 1.00 63.34 80 PRO A O 1
ATOM 662 N N . GLN A 1 81 ? -9.075 10.289 13.289 1.00 60.28 81 GLN A N 1
ATOM 663 C CA . GLN A 1 81 ? -9.454 10.258 14.696 1.00 60.28 81 GLN A CA 1
ATOM 664 C C . GLN A 1 81 ? -10.953 9.973 14.728 1.00 60.28 81 GLN A C 1
ATOM 666 O O . GLN A 1 81 ? -11.741 10.824 14.314 1.00 60.28 81 GLN A O 1
ATOM 671 N N . LYS A 1 82 ? -11.351 8.780 15.191 1.00 50.53 82 LYS A N 1
ATOM 672 C CA . LYS A 1 82 ? -12.749 8.520 15.545 1.00 50.53 82 LYS A CA 1
ATOM 673 C C . LYS A 1 82 ? -13.150 9.572 16.576 1.00 50.53 82 LYS A C 1
ATOM 675 O O . LYS A 1 82 ? -12.775 9.468 17.742 1.00 50.53 82 LYS A O 1
ATOM 680 N N . ARG A 1 83 ? -13.857 10.611 16.131 1.00 48.78 83 ARG A N 1
ATOM 681 C CA . ARG A 1 83 ? -14.578 11.514 17.021 1.00 48.78 83 ARG A CA 1
ATOM 682 C C . ARG A 1 83 ? -15.771 10.714 17.534 1.00 48.78 83 ARG A C 1
ATOM 684 O O . ARG A 1 83 ? -16.714 10.494 16.780 1.00 48.78 83 ARG A O 1
ATOM 691 N N . TYR A 1 84 ? -15.634 10.183 18.745 1.00 44.00 84 TYR A N 1
ATOM 692 C CA . TYR A 1 84 ? -16.761 9.701 19.540 1.00 44.00 84 TYR A CA 1
ATOM 693 C C . TYR A 1 84 ? -17.502 10.892 20.143 1.00 44.00 84 TYR A C 1
ATOM 695 O O . TYR A 1 84 ? -16.817 11.892 20.467 1.00 44.00 84 TYR A O 1
#

Organism: NCBI:txid1510150